Protein AF-A0A7V6CX44-F1 (afdb_monomer)

Radius of gyration: 13.56 Å; Cα contacts (8 Å, |Δi|>4): 79; chains: 1; bounding box: 30×26×34 Å

Structure (mmCIF, N/CA/C/O backbone):
data_AF-A0A7V6CX44-F1
#
_entry.id   AF-A0A7V6CX44-F1
#
loop_
_atom_site.group_PDB
_atom_site.id
_atom_site.type_symbol
_atom_site.label_atom_id
_atom_site.label_alt_id
_atom_site.label_comp_id
_atom_site.label_asym_id
_atom_site.label_entity_id
_atom_site.label_seq_id
_atom_site.pdbx_PDB_ins_code
_atom_site.Cartn_x
_atom_site.Cartn_y
_atom_site.Cartn_z
_atom_site.occupancy
_atom_site.B_iso_or_equiv
_atom_site.auth_seq_id
_atom_site.auth_comp_id
_atom_site.auth_asym_id
_atom_site.auth_atom_id
_atom_site.pdbx_PDB_model_num
ATOM 1 N N . MET A 1 1 ? -3.313 17.130 4.376 1.00 69.50 1 MET A N 1
ATOM 2 C CA . MET A 1 1 ? -4.365 16.093 4.482 1.00 69.50 1 MET A CA 1
ATOM 3 C C . MET A 1 1 ? -4.300 15.545 5.898 1.00 69.50 1 MET A C 1
ATOM 5 O O . MET A 1 1 ? -3.189 15.379 6.376 1.00 69.50 1 MET A O 1
ATOM 9 N N . ASP A 1 2 ? -5.424 15.362 6.592 1.00 90.56 2 ASP A N 1
ATOM 10 C CA . ASP A 1 2 ? -5.429 14.799 7.954 1.00 90.56 2 ASP A CA 1
ATOM 11 C C . ASP A 1 2 ? -5.571 13.263 7.941 1.00 90.56 2 ASP A C 1
ATOM 13 O O . ASP A 1 2 ? -5.786 12.637 6.897 1.00 90.56 2 ASP A O 1
ATOM 17 N N . ILE A 1 3 ? -5.437 12.653 9.117 1.00 93.19 3 ILE A N 1
ATOM 18 C CA . ILE A 1 3 ? -5.511 11.204 9.316 1.00 93.19 3 ILE A CA 1
ATOM 19 C C . ILE A 1 3 ? -6.859 10.600 8.889 1.00 93.19 3 ILE A C 1
ATOM 21 O O . ILE A 1 3 ? -6.898 9.569 8.220 1.00 93.19 3 ILE A O 1
ATOM 25 N N 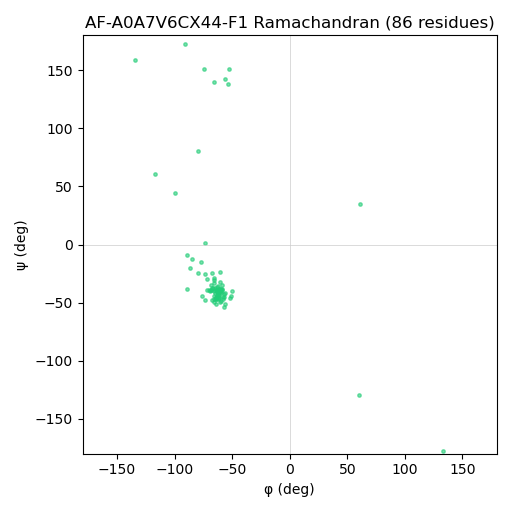. GLU A 1 4 ? -7.986 11.245 9.197 1.00 94.50 4 GLU A N 1
ATOM 26 C CA . GLU A 1 4 ? -9.318 10.731 8.852 1.00 94.50 4 GLU A CA 1
A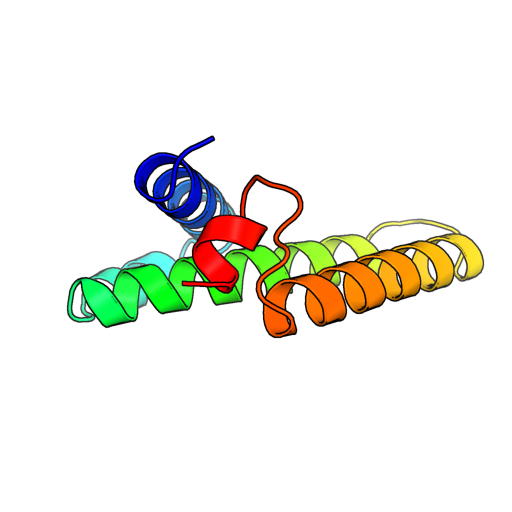TOM 27 C C . GLU A 1 4 ? -9.559 10.747 7.337 1.00 94.50 4 GLU A C 1
ATOM 29 O O . GLU A 1 4 ? -10.122 9.797 6.783 1.00 94.50 4 GLU A O 1
ATOM 34 N N . HIS A 1 5 ? -9.096 11.788 6.642 1.00 95.12 5 HIS A N 1
ATOM 35 C CA . HIS A 1 5 ? -9.112 11.844 5.181 1.00 95.12 5 HIS A CA 1
ATOM 36 C C . HIS A 1 5 ? -8.235 10.752 4.562 1.00 95.12 5 HIS A C 1
ATOM 38 O O . HIS A 1 5 ? -8.653 10.110 3.597 1.00 95.12 5 HIS A O 1
ATOM 44 N N . SER A 1 6 ? -7.076 10.484 5.159 1.00 95.69 6 SER A N 1
ATOM 45 C CA . SER A 1 6 ? -6.139 9.452 4.701 1.00 95.69 6 SER A CA 1
ATOM 46 C C . SER A 1 6 ? -6.748 8.049 4.813 1.00 95.69 6 SER A C 1
ATOM 48 O O . SER A 1 6 ? -6.763 7.285 3.847 1.00 95.69 6 SER A O 1
ATOM 50 N N . TYR A 1 7 ? -7.388 7.730 5.942 1.00 96.56 7 TYR A N 1
ATOM 51 C CA . TYR A 1 7 ? -8.118 6.467 6.095 1.00 96.56 7 TYR A CA 1
ATOM 52 C C . TYR A 1 7 ? -9.342 6.360 5.173 1.00 96.56 7 TYR A C 1
ATOM 54 O O . TYR A 1 7 ? -9.682 5.265 4.713 1.00 96.56 7 TYR A O 1
ATOM 62 N N . ARG A 1 8 ? -10.017 7.478 4.874 1.00 95.94 8 ARG A N 1
ATOM 63 C CA . ARG A 1 8 ? -11.130 7.502 3.912 1.00 95.94 8 ARG A CA 1
ATOM 64 C C . ARG A 1 8 ? -10.653 7.173 2.499 1.00 95.94 8 ARG A C 1
ATOM 66 O O . ARG A 1 8 ? -11.322 6.389 1.827 1.00 95.94 8 ARG A O 1
ATOM 73 N N . LEU A 1 9 ? -9.507 7.714 2.089 1.00 95.94 9 LEU A N 1
ATOM 74 C CA . LEU A 1 9 ? -8.864 7.394 0.816 1.00 95.94 9 LEU A CA 1
ATOM 75 C C . LEU A 1 9 ? -8.512 5.901 0.739 1.00 95.94 9 LEU A C 1
ATOM 77 O O . LEU A 1 9 ? -8.929 5.219 -0.195 1.00 95.94 9 LEU A O 1
ATOM 81 N N . CYS A 1 10 ? -7.860 5.362 1.773 1.00 96.19 10 CYS A N 1
ATOM 82 C CA . CYS A 1 10 ? -7.518 3.937 1.849 1.00 96.19 10 CYS A CA 1
ATOM 83 C C . CYS A 1 10 ? -8.759 3.035 1.725 1.00 96.19 10 CYS A C 1
ATOM 85 O O . CYS A 1 10 ? -8.767 2.038 0.999 1.00 96.19 10 CYS A O 1
ATOM 87 N N . LYS A 1 11 ? -9.857 3.415 2.394 1.00 95.31 11 LYS A N 1
ATOM 88 C CA . LYS A 1 11 ? -11.145 2.717 2.290 1.00 95.31 11 LYS A CA 1
ATOM 89 C C . LYS A 1 11 ? -11.723 2.777 0.874 1.00 95.31 11 LYS A C 1
ATOM 91 O O . LYS A 1 11 ? -12.308 1.792 0.433 1.00 95.31 11 LYS A O 1
ATOM 96 N N . GLN A 1 12 ? -11.626 3.917 0.190 1.00 95.69 12 GLN A N 1
ATOM 97 C CA . GLN A 1 12 ? -12.126 4.068 -1.180 1.00 95.69 12 GLN A CA 1
ATOM 98 C C . GLN A 1 12 ? -11.368 3.156 -2.147 1.00 95.69 12 GLN A C 1
ATOM 100 O O . GLN A 1 12 ? -12.021 2.411 -2.875 1.00 95.69 12 GLN A O 1
ATOM 105 N N . ILE A 1 13 ? -10.033 3.146 -2.070 1.00 95.00 13 ILE A N 1
ATOM 106 C CA . ILE A 1 13 ? -9.169 2.249 -2.852 1.00 95.00 13 ILE A CA 1
ATOM 107 C C . ILE A 1 13 ? -9.551 0.791 -2.576 1.00 95.00 13 ILE A C 1
ATOM 109 O O . ILE A 1 13 ? -9.933 0.061 -3.486 1.00 95.00 13 ILE A O 1
ATOM 113 N N . THR A 1 14 ? -9.580 0.389 -1.301 1.00 93.69 14 THR A N 1
ATOM 114 C CA . THR A 1 14 ? -9.910 -0.995 -0.919 1.00 93.69 14 THR A CA 1
ATOM 115 C C . THR A 1 14 ? -11.306 -1.409 -1.384 1.00 93.69 14 THR A C 1
ATOM 117 O O . THR A 1 14 ? -11.509 -2.529 -1.836 1.00 93.69 14 THR A O 1
ATOM 120 N N . ARG A 1 15 ? -12.303 -0.522 -1.292 1.00 93.62 15 ARG A N 1
ATOM 121 C CA . ARG A 1 15 ? -13.667 -0.829 -1.743 1.00 93.62 15 ARG A CA 1
ATOM 122 C C . ARG A 1 15 ? -13.748 -1.004 -3.260 1.00 93.62 15 ARG A C 1
ATOM 124 O O . ARG A 1 15 ? -14.552 -1.813 -3.721 1.00 93.62 15 ARG A O 1
ATOM 131 N N . HIS A 1 16 ? -12.990 -0.211 -4.013 1.00 93.62 16 HIS A N 1
ATOM 132 C CA . HIS A 1 16 ? -13.007 -0.244 -5.471 1.00 93.62 16 HIS A CA 1
ATOM 133 C C . HIS A 1 16 ? -12.299 -1.493 -6.013 1.00 93.62 16 HIS A C 1
ATOM 135 O O . HIS A 1 16 ? -12.888 -2.213 -6.824 1.00 93.62 16 HIS A O 1
ATOM 141 N N . GLU A 1 17 ? -11.102 -1.772 -5.489 1.00 93.44 17 GLU A N 1
ATOM 142 C CA . GLU A 1 17 ? -10.192 -2.814 -5.983 1.00 93.44 17 GLU A CA 1
ATOM 143 C C . GLU A 1 17 ? -10.433 -4.181 -5.319 1.00 93.44 17 GLU A C 1
ATOM 145 O O . GLU A 1 17 ? -10.445 -5.219 -5.974 1.00 93.44 17 GLU A O 1
ATOM 150 N N . ALA A 1 18 ? -10.739 -4.207 -4.018 1.00 88.44 18 ALA A N 1
ATOM 151 C CA . ALA A 1 18 ? -10.878 -5.431 -3.226 1.00 88.44 18 ALA A CA 1
ATOM 152 C C . ALA A 1 18 ? -12.343 -5.853 -3.042 1.00 88.44 18 ALA A C 1
ATOM 154 O O . ALA A 1 18 ? -12.748 -6.202 -1.936 1.00 88.44 18 ALA A O 1
ATOM 155 N N . ARG A 1 19 ? -13.183 -5.819 -4.084 1.00 84.69 19 ARG A N 1
ATOM 156 C CA . ARG A 1 19 ? -14.655 -5.951 -3.933 1.00 84.69 19 ARG A CA 1
ATOM 157 C C . ARG A 1 19 ? -15.104 -7.145 -3.079 1.00 84.69 19 ARG A C 1
ATOM 159 O O . ARG A 1 19 ? -16.004 -6.987 -2.259 1.00 84.69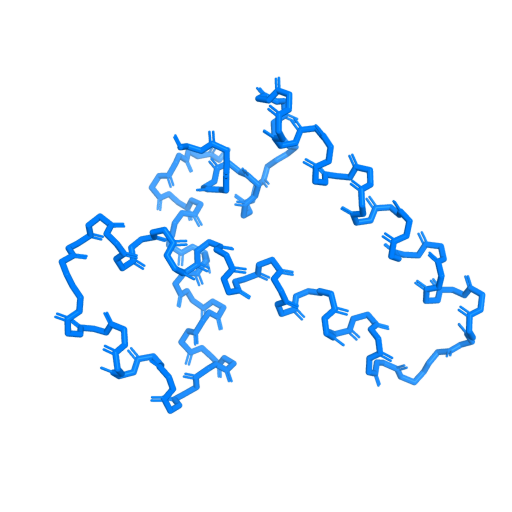 19 ARG A O 1
ATOM 166 N N . ASN A 1 20 ? -14.453 -8.302 -3.219 1.00 85.94 20 ASN A N 1
ATOM 167 C CA . ASN A 1 20 ? -14.750 -9.499 -2.421 1.00 85.94 20 ASN A CA 1
ATOM 168 C C . ASN A 1 20 ? -14.197 -9.404 -0.986 1.00 85.94 20 ASN A C 1
ATOM 170 O O . ASN A 1 20 ? -14.903 -9.696 -0.022 1.00 85.94 20 ASN A O 1
ATOM 174 N N . PHE A 1 21 ? -12.954 -8.945 -0.824 1.00 83.56 21 PHE A N 1
ATOM 175 C CA . PHE A 1 21 ? -12.294 -8.819 0.482 1.00 83.56 21 PHE A CA 1
ATOM 176 C C . PHE A 1 21 ? -12.859 -7.685 1.341 1.00 83.56 21 PHE A C 1
ATOM 178 O O . PHE A 1 21 ? -12.903 -7.790 2.564 1.00 83.56 21 PHE A O 1
ATOM 185 N N . TYR A 1 22 ? -13.360 -6.622 0.714 1.00 85.69 22 TYR A N 1
ATOM 186 C CA . TYR A 1 22 ? -13.949 -5.475 1.390 1.00 85.69 22 TYR A CA 1
ATOM 187 C C . TYR A 1 22 ? -15.095 -5.893 2.323 1.00 85.69 22 TYR A C 1
ATOM 189 O O . TYR A 1 22 ? -15.170 -5.421 3.459 1.00 85.69 22 TYR A O 1
ATOM 197 N N . TYR A 1 23 ? -15.949 -6.827 1.891 1.00 88.94 23 TYR A N 1
ATOM 198 C CA . TYR A 1 23 ? -17.030 -7.349 2.732 1.00 88.94 23 TYR A CA 1
ATOM 199 C C . TYR A 1 23 ? -16.519 -8.186 3.906 1.00 88.94 23 TYR A C 1
ATOM 201 O O . TYR A 1 23 ? -17.067 -8.077 5.002 1.00 88.94 23 TYR A O 1
ATOM 209 N N . ALA A 1 24 ? -15.432 -8.941 3.723 1.00 90.31 24 ALA A N 1
ATOM 210 C CA . ALA A 1 24 ? -14.783 -9.643 4.826 1.00 90.31 24 ALA A CA 1
ATOM 211 C C . ALA A 1 24 ? -14.228 -8.645 5.861 1.00 90.31 24 ALA A C 1
ATOM 213 O O . ALA A 1 24 ? -14.471 -8.787 7.060 1.00 90.31 24 ALA A O 1
ATOM 214 N N . PHE A 1 25 ? -13.573 -7.570 5.413 1.00 90.38 25 PHE A N 1
ATOM 215 C CA . PHE A 1 25 ? -12.990 -6.555 6.297 1.00 90.38 25 PHE A CA 1
ATOM 216 C C . PHE A 1 25 ? -14.032 -5.770 7.103 1.00 90.38 25 PHE A C 1
ATOM 218 O O . PHE A 1 25 ? -13.747 -5.347 8.225 1.00 90.38 25 PHE A O 1
ATOM 225 N N . ILE A 1 26 ? -15.260 -5.608 6.596 1.00 91.06 26 ILE A N 1
ATOM 226 C CA . ILE A 1 26 ? -16.352 -4.960 7.345 1.00 91.06 26 ILE A CA 1
ATOM 227 C C . ILE A 1 26 ? -16.690 -5.709 8.643 1.00 91.06 26 ILE A C 1
ATOM 229 O O . ILE A 1 26 ? -17.186 -5.086 9.581 1.00 91.06 26 ILE A O 1
ATOM 233 N N . THR A 1 27 ? -16.386 -7.002 8.752 1.00 93.88 27 THR A N 1
ATOM 234 C CA . TH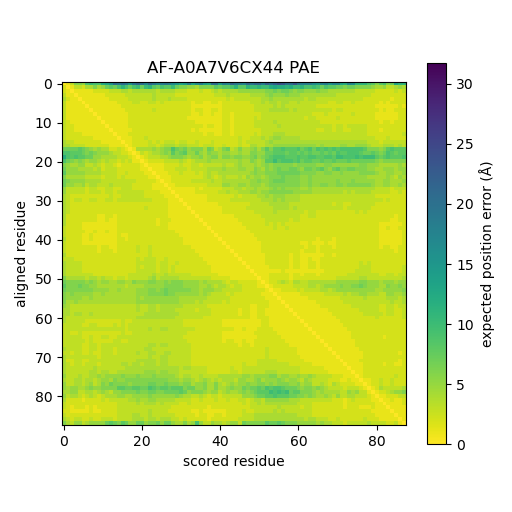R A 1 27 ? -16.635 -7.769 9.983 1.00 93.88 27 THR A CA 1
ATOM 235 C C . THR A 1 27 ? -15.610 -7.486 11.090 1.00 93.88 27 THR A C 1
ATOM 237 O O . THR A 1 27 ? -15.861 -7.779 12.257 1.00 93.88 27 THR A O 1
ATOM 240 N N . LEU A 1 28 ? -14.475 -6.856 10.762 1.00 94.69 28 LEU A N 1
ATOM 241 C CA . LEU A 1 28 ? -13.425 -6.523 11.725 1.00 94.69 28 LEU A CA 1
ATOM 242 C C . LEU A 1 28 ? -13.816 -5.333 12.623 1.00 94.69 28 LEU A C 1
ATOM 244 O O . LEU A 1 28 ? -14.504 -4.413 12.157 1.00 94.69 28 LEU A O 1
ATOM 248 N N . PRO A 1 29 ? -13.307 -5.270 13.873 1.00 96.88 29 PRO A N 1
ATOM 249 C CA . PRO A 1 29 ? -13.379 -4.071 14.710 1.00 96.88 29 PRO A CA 1
ATOM 250 C C . PRO A 1 29 ? -12.839 -2.831 13.988 1.00 96.88 29 PRO A C 1
ATOM 252 O O . PRO A 1 29 ? -11.958 -2.938 13.135 1.00 96.88 29 PRO A O 1
ATOM 255 N N . ARG A 1 30 ? -13.352 -1.645 14.341 1.00 93.69 30 ARG A N 1
ATOM 256 C CA . ARG A 1 30 ? -13.075 -0.386 13.623 1.00 93.69 30 ARG A CA 1
ATOM 257 C C . ARG A 1 30 ? -11.581 -0.117 13.427 1.00 93.69 30 ARG A C 1
ATOM 259 O O . ARG A 1 30 ? -11.193 0.234 12.319 1.00 93.69 30 ARG A O 1
ATOM 266 N N . GLU A 1 31 ? -10.766 -0.293 14.461 1.00 94.38 31 GLU A N 1
ATOM 267 C CA . GLU A 1 31 ? -9.316 -0.049 14.403 1.00 94.38 31 GLU A CA 1
ATOM 268 C C . GLU A 1 31 ? -8.617 -1.006 13.434 1.00 94.38 31 GLU A C 1
ATOM 270 O O . GLU A 1 31 ? -7.971 -0.568 12.487 1.00 94.38 31 GLU A O 1
ATOM 275 N N . LYS A 1 32 ? -8.852 -2.317 13.571 1.00 95.06 32 LYS A N 1
ATOM 276 C CA . LYS A 1 32 ? -8.294 -3.328 12.656 1.00 95.06 32 LYS A CA 1
ATOM 277 C C . LYS A 1 32 ? -8.742 -3.112 11.212 1.00 95.06 32 LYS A C 1
ATOM 279 O O . LYS A 1 32 ? -7.960 -3.284 10.284 1.00 95.06 32 LYS A O 1
ATOM 284 N N . ARG A 1 33 ? -10.001 -2.711 11.022 1.00 95.38 33 ARG A N 1
ATOM 285 C CA . ARG A 1 33 ? -10.562 -2.393 9.706 1.00 95.38 33 ARG A CA 1
ATOM 286 C C . ARG A 1 33 ? -9.881 -1.181 9.067 1.00 95.38 33 ARG A C 1
ATOM 288 O O . ARG A 1 33 ? -9.670 -1.166 7.862 1.00 95.38 33 ARG A O 1
ATOM 295 N N . ARG A 1 34 ? -9.553 -0.159 9.857 1.00 95.25 34 ARG A N 1
ATOM 296 C CA . ARG A 1 34 ? -8.805 1.013 9.388 1.00 95.25 34 ARG A CA 1
ATOM 297 C C . ARG A 1 34 ? -7.385 0.626 8.982 1.00 95.25 34 ARG A C 1
ATOM 299 O O . ARG A 1 34 ? -6.997 0.925 7.857 1.00 95.25 34 ARG A O 1
ATOM 306 N N . ALA A 1 35 ? -6.681 -0.107 9.843 1.00 95.81 35 ALA A N 1
ATOM 307 C CA . ALA A 1 35 ? -5.323 -0.573 9.577 1.00 95.81 35 ALA A CA 1
ATOM 308 C C . ALA A 1 35 ? -5.245 -1.423 8.298 1.00 95.81 35 ALA A C 1
ATOM 310 O O . ALA A 1 35 ? -4.418 -1.160 7.428 1.00 95.81 35 ALA A O 1
ATOM 311 N N . ILE A 1 36 ? -6.157 -2.391 8.120 1.00 96.00 36 ILE A N 1
ATOM 312 C CA . ILE A 1 36 ? -6.125 -3.252 6.929 1.00 96.00 36 ILE A CA 1
ATOM 313 C C . ILE A 1 36 ? -6.409 -2.480 5.635 1.00 96.00 36 ILE A C 1
ATOM 315 O O . ILE A 1 36 ? -5.854 -2.827 4.600 1.00 96.00 36 ILE A O 1
ATOM 319 N N . TYR A 1 37 ? -7.218 -1.414 5.671 1.00 95.81 37 TYR A N 1
ATOM 320 C CA . TYR A 1 37 ? -7.420 -0.565 4.493 1.00 95.81 37 TYR A CA 1
ATOM 321 C C . TYR A 1 37 ? -6.147 0.176 4.091 1.00 95.81 37 TYR A C 1
ATOM 323 O O . TYR A 1 37 ? -5.884 0.294 2.897 1.00 95.81 37 TYR A O 1
ATOM 331 N N . ALA A 1 38 ? -5.370 0.676 5.056 1.00 96.50 38 ALA A N 1
ATOM 332 C CA . ALA A 1 38 ? -4.104 1.352 4.774 1.00 96.50 38 ALA A CA 1
ATOM 333 C C . ALA A 1 38 ? -3.079 0.382 4.170 1.00 96.50 38 ALA A C 1
ATOM 335 O O . ALA A 1 38 ? -2.506 0.666 3.120 1.00 96.50 38 ALA A O 1
ATOM 336 N N . VAL A 1 39 ? -2.934 -0.803 4.775 1.00 95.88 39 VAL A N 1
ATOM 337 C CA . VAL A 1 39 ? -2.054 -1.865 4.262 1.00 95.88 39 VAL A CA 1
ATOM 338 C C . VAL A 1 39 ? -2.475 -2.291 2.857 1.00 95.88 39 VAL A C 1
ATOM 340 O O . VAL A 1 39 ? -1.643 -2.331 1.955 1.00 95.88 39 VAL A O 1
ATOM 343 N N . TYR A 1 40 ? -3.766 -2.557 2.643 1.00 96.00 40 TYR A N 1
ATOM 344 C CA . TYR A 1 40 ? -4.266 -2.967 1.334 1.00 96.00 40 TYR A CA 1
ATOM 345 C C . TYR A 1 40 ? -4.030 -1.891 0.269 1.00 96.00 40 TYR A C 1
ATOM 347 O O . TYR A 1 40 ? -3.595 -2.218 -0.830 1.00 96.00 40 TYR A O 1
ATOM 355 N N . ALA A 1 41 ? -4.289 -0.617 0.580 1.00 96.31 41 ALA A N 1
ATOM 356 C CA . ALA A 1 41 ? -4.081 0.475 -0.368 1.00 96.31 41 ALA A CA 1
ATOM 357 C C . ALA A 1 41 ? -2.610 0.597 -0.802 1.00 96.31 41 ALA A C 1
ATOM 359 O O . ALA A 1 41 ? -2.351 0.822 -1.980 1.00 96.31 41 ALA A O 1
ATOM 360 N N . PHE A 1 42 ? -1.661 0.393 0.117 1.00 97.00 42 PHE A N 1
ATOM 361 C CA . PHE A 1 42 ? -0.236 0.360 -0.215 1.00 97.00 42 PHE A CA 1
ATOM 362 C C . PHE A 1 42 ? 0.130 -0.854 -1.081 1.00 97.00 42 PHE A C 1
ATOM 364 O O . PHE A 1 42 ? 0.789 -0.701 -2.106 1.00 97.00 42 PHE A O 1
ATOM 371 N N . CYS A 1 43 ? -0.324 -2.055 -0.705 1.00 96.06 43 CYS A N 1
ATOM 372 C CA . CYS A 1 43 ? -0.081 -3.264 -1.497 1.00 96.06 43 CYS A CA 1
ATOM 373 C C . CYS A 1 43 ? -0.656 -3.139 -2.910 1.00 96.06 43 CYS A C 1
ATOM 375 O O . CYS A 1 43 ? -0.000 -3.526 -3.869 1.00 96.06 43 CYS A O 1
ATOM 377 N N . ARG A 1 44 ? -1.841 -2.536 -3.045 1.00 96.31 44 ARG A N 1
ATOM 378 C CA . ARG A 1 44 ? -2.467 -2.320 -4.345 1.00 96.31 44 ARG A CA 1
ATOM 379 C C . ARG A 1 44 ? -1.614 -1.447 -5.260 1.00 96.31 44 ARG A C 1
ATOM 381 O O . ARG A 1 44 ? -1.507 -1.755 -6.437 1.00 96.31 44 ARG A O 1
ATOM 388 N N . GLU A 1 45 ? -0.989 -0.401 -4.728 1.00 96.00 45 GLU A N 1
ATOM 389 C CA . GLU A 1 45 ? -0.088 0.445 -5.514 1.00 96.00 45 GLU A CA 1
ATOM 390 C C . GLU A 1 45 ? 1.154 -0.325 -5.989 1.00 96.00 45 GLU A C 1
ATOM 392 O O . GLU A 1 45 ? 1.602 -0.132 -7.118 1.00 96.00 45 GLU A O 1
ATOM 397 N N . ALA A 1 46 ? 1.691 -1.226 -5.160 1.00 96.81 46 ALA A N 1
ATOM 398 C CA . ALA A 1 46 ? 2.786 -2.106 -5.565 1.00 96.81 46 ALA A CA 1
ATOM 399 C C . ALA A 1 46 ? 2.359 -3.072 -6.68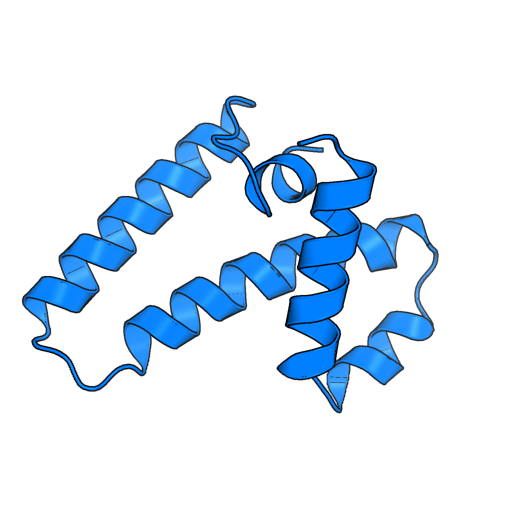4 1.00 96.81 46 ALA A C 1
ATOM 401 O O . ALA A 1 46 ? 3.086 -3.213 -7.669 1.00 96.81 46 ALA A O 1
ATOM 402 N N . ASP A 1 47 ? 1.180 -3.688 -6.549 1.00 96.62 47 ASP A N 1
ATOM 403 C CA . ASP A 1 47 ? 0.602 -4.579 -7.561 1.00 96.62 47 ASP A CA 1
ATOM 404 C C . ASP A 1 47 ? 0.365 -3.829 -8.879 1.00 96.62 47 ASP A C 1
ATOM 406 O O . ASP A 1 47 ? 0.777 -4.301 -9.935 1.00 96.62 47 ASP A O 1
ATOM 410 N N . ASP A 1 48 ? -0.208 -2.620 -8.825 1.00 96.44 48 ASP A N 1
ATOM 411 C CA . ASP A 1 48 ? -0.429 -1.777 -10.005 1.00 96.44 48 ASP A CA 1
ATOM 412 C C . ASP A 1 48 ? 0.894 -1.503 -10.745 1.00 96.44 48 ASP A C 1
ATOM 414 O O . ASP A 1 48 ? 0.975 -1.668 -11.961 1.00 96.44 48 ASP A O 1
ATOM 418 N N . ILE A 1 49 ? 1.974 -1.164 -10.026 1.00 97.44 49 ILE A N 1
ATOM 419 C CA . ILE A 1 49 ? 3.298 -0.959 -10.642 1.00 97.44 49 ILE A CA 1
ATOM 420 C C . ILE A 1 49 ? 3.820 -2.245 -11.302 1.00 97.44 49 ILE A C 1
ATOM 422 O O . ILE A 1 49 ? 4.421 -2.183 -12.380 1.00 97.44 49 ILE A O 1
ATOM 426 N N . ALA A 1 50 ? 3.633 -3.398 -10.657 1.00 96.19 50 ALA A N 1
ATOM 427 C CA . ALA A 1 50 ? 4.112 -4.682 -11.158 1.00 96.19 50 ALA A CA 1
ATOM 428 C C . ALA A 1 50 ? 3.339 -5.146 -12.407 1.00 96.19 50 ALA A C 1
ATOM 430 O O . ALA A 1 50 ? 3.960 -5.623 -13.366 1.00 96.19 50 ALA A O 1
ATOM 431 N N . ASP A 1 51 ? 2.021 -4.944 -12.425 1.00 96.44 51 ASP A N 1
ATOM 432 C CA . ASP A 1 51 ? 1.105 -5.446 -13.454 1.00 96.44 51 ASP A CA 1
ATOM 433 C C . ASP A 1 51 ? 0.966 -4.520 -14.674 1.00 96.44 51 ASP A C 1
ATOM 435 O O . ASP A 1 51 ? 0.577 -4.975 -15.749 1.00 96.44 51 ASP A O 1
ATOM 439 N N . GLU A 1 52 ? 1.304 -3.232 -14.553 1.00 94.56 52 GLU A N 1
ATOM 440 C CA . GLU A 1 52 ? 1.228 -2.273 -15.664 1.00 94.56 52 GLU A CA 1
ATOM 441 C C . GLU A 1 52 ? 2.050 -2.722 -1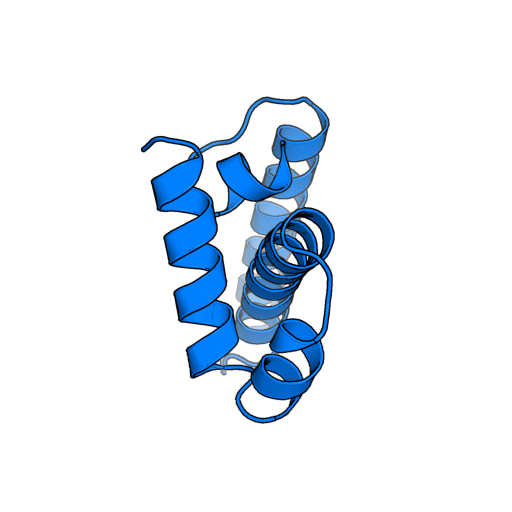6.893 1.00 94.56 52 GLU A C 1
ATOM 443 O O . GLU A 1 52 ? 3.162 -3.228 -16.767 1.00 94.56 52 GLU A O 1
ATOM 448 N N . ASP A 1 53 ? 1.562 -2.491 -18.115 1.00 96.69 53 ASP A N 1
ATOM 449 C CA . ASP A 1 53 ? 2.319 -2.798 -19.340 1.00 96.69 53 ASP A CA 1
ATOM 450 C C . ASP A 1 53 ? 3.363 -1.704 -19.627 1.00 96.69 53 ASP A C 1
ATOM 452 O O . ASP A 1 53 ? 3.135 -0.753 -20.376 1.00 96.69 53 ASP A O 1
ATOM 456 N N . ARG A 1 54 ? 4.503 -1.794 -18.934 1.00 95.62 54 ARG A N 1
ATOM 457 C CA . ARG A 1 54 ? 5.632 -0.856 -19.022 1.00 95.62 54 ARG A CA 1
ATOM 458 C C . ARG A 1 54 ? 6.974 -1.573 -19.121 1.00 95.62 54 ARG A C 1
ATOM 460 O O . ARG A 1 54 ? 7.094 -2.713 -18.663 1.00 95.62 54 ARG A O 1
ATOM 467 N N . PRO A 1 55 ? 8.024 -0.897 -19.628 1.00 97.94 55 PRO A N 1
ATOM 468 C CA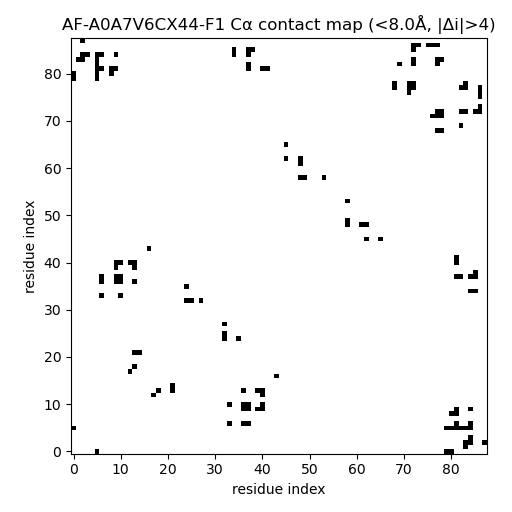 . PRO A 1 55 ? 9.381 -1.428 -19.588 1.00 97.94 55 PRO A CA 1
ATOM 469 C C . PRO A 1 55 ? 9.800 -1.821 -18.166 1.00 97.94 55 PRO A C 1
ATOM 471 O O . PRO A 1 55 ? 9.569 -1.074 -17.216 1.00 97.94 55 PRO A O 1
ATOM 474 N N . ILE A 1 56 ? 10.483 -2.963 -18.026 1.00 96.69 56 ILE A N 1
ATOM 475 C CA . ILE A 1 56 ? 10.930 -3.502 -16.725 1.00 96.69 56 ILE A CA 1
ATOM 476 C C . ILE A 1 56 ? 11.687 -2.449 -15.905 1.00 96.69 56 ILE A C 1
ATOM 478 O O . ILE A 1 56 ? 11.381 -2.255 -14.734 1.00 96.69 56 ILE A O 1
ATOM 482 N N . LYS A 1 57 ? 12.592 -1.695 -16.541 1.00 97.25 57 LYS A N 1
ATOM 483 C CA . LYS A 1 57 ? 13.374 -0.640 -15.876 1.00 97.25 57 LYS A CA 1
ATOM 484 C C . LYS A 1 57 ? 12.512 0.458 -15.247 1.00 97.25 57 LYS A C 1
ATOM 486 O O . LYS A 1 57 ? 12.870 1.001 -14.207 1.00 97.25 57 LYS A O 1
ATOM 491 N N . GLU A 1 58 ? 11.383 0.804 -15.869 1.00 97.56 58 GLU A N 1
ATOM 492 C CA . GLU A 1 58 ? 10.462 1.790 -15.295 1.00 97.56 58 GLU A CA 1
ATOM 493 C C . GLU A 1 58 ? 9.731 1.222 -14.078 1.00 97.56 58 GLU A C 1
ATOM 495 O O . GLU A 1 58 ? 9.559 1.930 -13.086 1.00 97.56 58 GLU A O 1
ATOM 500 N N . LYS A 1 59 ? 9.333 -0.056 -14.126 1.00 97.75 59 LYS A N 1
ATOM 501 C CA . LYS A 1 59 ? 8.719 -0.738 -12.978 1.00 97.75 59 LYS A CA 1
ATOM 502 C C . LYS A 1 59 ? 9.688 -0.813 -11.804 1.00 97.75 59 LYS A C 1
ATOM 504 O O . LYS A 1 59 ? 9.311 -0.456 -10.694 1.00 97.75 59 LYS A O 1
ATOM 509 N N . GLU A 1 60 ? 10.935 -1.209 -12.058 1.00 97.69 60 GLU A N 1
ATOM 510 C CA . GLU A 1 60 ? 12.000 -1.265 -11.049 1.00 97.69 60 GLU A CA 1
ATOM 511 C C . GLU A 1 60 ? 12.191 0.096 -10.374 1.00 97.69 60 GLU A C 1
ATOM 513 O O . GLU A 1 60 ? 12.077 0.193 -9.155 1.00 97.69 60 GLU A O 1
ATOM 518 N N . SER A 1 61 ? 12.356 1.168 -11.157 1.00 97.94 61 SER A N 1
ATOM 519 C CA . SER A 1 61 ? 12.518 2.523 -10.615 1.00 97.94 61 SER A CA 1
ATOM 520 C C . SER A 1 61 ? 11.310 2.982 -9.784 1.00 97.94 61 SER A C 1
ATOM 522 O O . SER A 1 61 ? 11.472 3.613 -8.736 1.00 97.94 61 SER A O 1
ATOM 524 N N . ARG A 1 62 ? 10.085 2.644 -10.205 1.00 98.00 62 ARG A N 1
ATOM 525 C CA . ARG A 1 62 ? 8.866 2.967 -9.445 1.00 98.00 62 ARG A CA 1
ATOM 526 C C . ARG A 1 62 ? 8.749 2.156 -8.154 1.00 98.00 62 ARG A C 1
ATOM 528 O O . ARG A 1 62 ? 8.345 2.718 -7.139 1.00 98.00 62 ARG A O 1
ATOM 535 N N . LEU A 1 63 ? 9.119 0.875 -8.163 1.00 97.88 63 LEU A N 1
ATOM 536 C CA . LEU A 1 63 ? 9.148 0.038 -6.958 1.00 97.88 63 LEU A CA 1
ATOM 537 C C . LEU A 1 63 ? 10.230 0.496 -5.975 1.00 97.88 63 LEU A C 1
ATOM 539 O O . LEU A 1 63 ? 9.992 0.503 -4.769 1.00 97.88 63 LEU A O 1
ATOM 543 N N . GLU A 1 64 ? 11.392 0.932 -6.464 1.00 98.06 64 GLU A N 1
ATOM 544 C CA . GLU A 1 64 ? 12.432 1.550 -5.635 1.00 98.06 64 GLU A CA 1
ATOM 545 C C . GLU A 1 64 ? 11.927 2.835 -4.972 1.00 98.06 64 GLU A C 1
ATOM 547 O O . GLU A 1 64 ? 12.099 3.019 -3.766 1.00 98.06 64 GLU A O 1
ATOM 552 N N . ALA A 1 65 ? 11.236 3.695 -5.727 1.00 97.00 65 ALA A N 1
ATOM 553 C CA . ALA A 1 65 ? 10.613 4.895 -5.178 1.00 97.00 65 ALA A CA 1
ATOM 554 C C . ALA A 1 65 ? 9.535 4.556 -4.133 1.00 97.00 65 ALA A C 1
ATOM 556 O O . ALA A 1 65 ? 9.488 5.184 -3.073 1.00 97.00 65 ALA A O 1
ATOM 557 N N . LEU A 1 66 ? 8.705 3.539 -4.391 1.00 97.06 66 LEU A N 1
ATOM 558 C CA . LEU A 1 66 ? 7.691 3.068 -3.444 1.00 97.06 66 LEU A CA 1
ATOM 559 C C . LEU A 1 66 ? 8.328 2.518 -2.159 1.00 97.06 66 LEU A C 1
ATOM 561 O O . LEU A 1 66 ? 7.850 2.800 -1.060 1.00 97.06 66 LEU A O 1
ATOM 565 N N . ARG A 1 67 ? 9.441 1.787 -2.275 1.00 97.12 67 ARG A N 1
ATOM 566 C CA . ARG A 1 67 ? 10.210 1.285 -1.131 1.00 97.12 67 ARG A CA 1
ATOM 567 C C . ARG A 1 67 ? 10.801 2.422 -0.302 1.00 97.12 67 ARG A C 1
ATOM 569 O O . ARG A 1 67 ? 10.617 2.439 0.909 1.00 97.12 67 ARG A O 1
ATOM 576 N N . ALA A 1 68 ? 11.422 3.407 -0.948 1.00 96.62 68 ALA A N 1
ATOM 577 C CA . ALA A 1 68 ? 11.925 4.596 -0.263 1.00 96.62 68 ALA A CA 1
ATOM 578 C C . ALA A 1 68 ? 10.796 5.379 0.434 1.00 96.62 68 ALA A C 1
ATOM 580 O O . ALA A 1 68 ? 11.011 5.980 1.489 1.00 96.62 68 ALA A O 1
ATOM 581 N N . ARG A 1 69 ? 9.579 5.367 -0.130 1.00 96.25 69 ARG A N 1
ATOM 582 C CA . ARG A 1 69 ? 8.396 5.944 0.520 1.00 96.25 69 ARG A CA 1
ATOM 583 C C . ARG A 1 69 ? 8.021 5.170 1.785 1.00 96.25 69 ARG A C 1
ATOM 585 O O . ARG A 1 69 ? 7.804 5.796 2.818 1.00 96.25 69 ARG A O 1
ATOM 592 N N . LEU A 1 70 ? 8.022 3.836 1.740 1.00 96.25 70 LEU A N 1
ATOM 593 C CA . LEU A 1 70 ? 7.766 2.986 2.908 1.00 96.25 70 LEU A CA 1
ATOM 594 C C . LEU A 1 70 ? 8.788 3.209 4.035 1.00 96.25 70 LEU A C 1
ATOM 596 O O . LEU A 1 70 ? 8.392 3.301 5.196 1.00 96.25 70 LEU A O 1
ATOM 600 N N . ASP A 1 71 ? 10.073 3.360 3.704 1.00 96.88 71 ASP A N 1
ATOM 601 C CA . ASP A 1 71 ? 11.120 3.646 4.696 1.00 96.88 71 ASP A CA 1
ATOM 602 C C . ASP A 1 71 ? 10.830 4.957 5.457 1.00 96.88 71 ASP A C 1
ATOM 604 O O . ASP A 1 71 ? 10.986 5.034 6.677 1.00 96.88 71 ASP A O 1
ATOM 608 N N . ARG A 1 72 ? 10.315 5.983 4.763 1.00 95.88 72 ARG A N 1
ATOM 609 C CA . ARG A 1 72 ? 9.888 7.243 5.399 1.00 95.88 72 ARG A CA 1
ATOM 610 C C . ARG A 1 72 ? 8.654 7.077 6.278 1.00 95.88 72 ARG A C 1
ATOM 612 O O . ARG A 1 72 ? 8.602 7.658 7.359 1.00 95.88 72 ARG A O 1
ATOM 619 N N . VAL A 1 73 ? 7.678 6.272 5.853 1.00 95.69 73 VAL A N 1
ATOM 620 C CA . VAL A 1 73 ? 6.508 5.935 6.685 1.00 95.69 73 VAL A CA 1
ATOM 621 C C . VAL A 1 73 ? 6.959 5.285 7.993 1.00 95.69 73 VAL A C 1
ATOM 623 O O . VAL A 1 73 ? 6.506 5.692 9.062 1.00 95.69 73 VAL A O 1
ATOM 626 N N . GLN A 1 74 ? 7.899 4.338 7.932 1.00 94.38 74 GLN A N 1
ATOM 627 C CA . GLN A 1 74 ? 8.466 3.691 9.121 1.00 94.38 74 GLN A CA 1
ATOM 628 C C . GLN A 1 74 ? 9.212 4.678 10.027 1.00 94.38 74 GLN A C 1
ATOM 630 O O . GLN A 1 74 ? 9.112 4.586 11.250 1.00 94.38 74 GLN A O 1
ATOM 635 N N . ALA A 1 75 ? 9.902 5.658 9.440 1.00 96.00 75 ALA A N 1
ATOM 636 C CA . ALA A 1 75 ? 10.544 6.754 10.164 1.00 96.00 75 ALA A CA 1
ATOM 637 C C . ALA A 1 75 ? 9.560 7.811 10.716 1.00 96.00 75 ALA A C 1
ATOM 639 O O . ALA A 1 75 ? 9.996 8.772 11.343 1.00 96.00 75 ALA A O 1
ATOM 640 N N . ARG A 1 76 ? 8.241 7.636 10.524 1.00 93.25 76 ARG A N 1
ATOM 641 C CA . ARG A 1 76 ? 7.179 8.601 10.874 1.00 93.25 76 ARG A CA 1
ATOM 642 C C . ARG A 1 76 ? 7.294 9.947 10.149 1.00 93.25 76 ARG A C 1
ATOM 644 O O . ARG A 1 76 ? 6.904 10.985 10.679 1.00 93.25 76 ARG A O 1
ATOM 651 N N . GLU A 1 77 ? 7.751 9.910 8.901 1.00 94.62 77 GLU A N 1
ATOM 652 C CA . GLU A 1 77 ? 7.829 11.051 7.982 1.00 94.62 77 GLU A CA 1
ATOM 653 C C . GLU A 1 77 ? 6.935 10.838 6.737 1.00 94.62 77 GLU A C 1
ATOM 655 O O . GLU A 1 77 ? 7.435 10.782 5.608 1.00 94.62 77 GLU A O 1
ATOM 660 N N . PRO A 1 78 ? 5.605 10.676 6.891 1.00 92.38 78 PRO A N 1
ATOM 661 C CA . PRO A 1 78 ? 4.724 10.397 5.760 1.00 92.38 78 PRO A CA 1
ATOM 662 C C . PRO A 1 78 ? 4.671 11.581 4.785 1.00 92.38 78 PRO A C 1
ATOM 664 O O . PRO A 1 78 ? 4.575 12.740 5.192 1.00 92.38 78 PRO A O 1
ATOM 667 N N . GLN A 1 79 ? 4.669 11.297 3.480 1.00 88.19 79 GLN A N 1
ATOM 668 C CA . GLN A 1 79 ? 4.642 12.343 2.447 1.00 88.19 79 GLN A CA 1
ATOM 669 C C . GLN A 1 79 ? 3.222 12.835 2.111 1.00 88.19 79 GLN A C 1
ATOM 671 O O . GLN A 1 79 ? 3.061 13.874 1.470 1.00 88.19 79 GLN A O 1
ATOM 676 N N . GLY A 1 80 ? 2.183 12.130 2.571 1.00 89.69 80 GLY A N 1
ATOM 677 C CA . GLY A 1 80 ? 0.778 12.497 2.385 1.00 89.69 80 GLY A CA 1
ATOM 678 C C . GLY A 1 80 ? -0.088 11.325 1.924 1.00 89.69 80 GLY A C 1
ATOM 679 O O . GLY A 1 80 ? 0.382 10.202 1.783 1.00 89.69 80 GLY A O 1
ATOM 680 N N . GLY A 1 81 ? -1.377 11.571 1.677 1.00 92.75 81 GLY A N 1
ATOM 681 C CA . GLY A 1 81 ? -2.268 10.545 1.127 1.00 92.75 81 GLY A CA 1
ATOM 682 C C . GLY A 1 81 ? -2.378 9.312 2.026 1.00 92.75 81 GLY A C 1
ATOM 683 O O . GLY A 1 81 ? -2.635 9.433 3.221 1.00 92.75 81 GLY A O 1
ATOM 684 N N . ILE A 1 82 ? -2.188 8.123 1.450 1.00 94.44 82 ILE A N 1
ATOM 685 C CA . ILE A 1 82 ? -2.282 6.855 2.189 1.00 94.44 82 ILE A CA 1
ATOM 686 C C . ILE A 1 82 ? -1.161 6.684 3.224 1.00 94.44 82 ILE A C 1
ATOM 688 O O . ILE A 1 82 ? -1.371 6.011 4.230 1.00 94.44 82 ILE A O 1
ATOM 692 N N . ASP A 1 83 ? -0.014 7.344 3.032 1.00 95.19 83 ASP A N 1
ATOM 693 C CA . ASP A 1 83 ? 1.163 7.207 3.896 1.00 95.19 83 ASP A CA 1
ATOM 694 C C . ASP A 1 83 ? 0.877 7.665 5.329 1.00 95.19 83 ASP A C 1
ATOM 696 O O . ASP A 1 83 ? 1.359 7.057 6.277 1.00 95.19 83 ASP A O 1
ATOM 700 N N . ILE A 1 84 ? 0.045 8.701 5.493 1.00 95.31 84 ILE A N 1
ATOM 701 C CA . 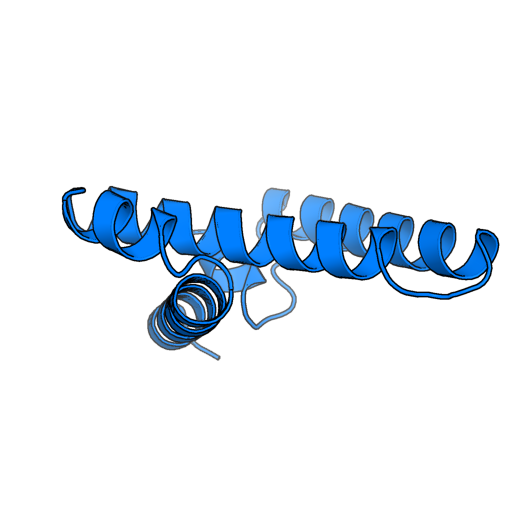ILE A 1 84 ? -0.359 9.210 6.812 1.00 95.31 84 ILE A CA 1
ATOM 702 C C . ILE A 1 84 ? -1.124 8.132 7.588 1.00 95.31 84 ILE A C 1
ATOM 704 O O . ILE A 1 84 ? -0.900 7.954 8.780 1.00 95.31 84 ILE A O 1
ATOM 708 N N . ALA A 1 85 ? -2.028 7.415 6.915 1.00 95.38 85 ALA A N 1
ATOM 709 C CA . ALA A 1 85 ? -2.797 6.336 7.531 1.00 95.38 85 ALA A CA 1
ATOM 710 C C . ALA A 1 85 ? -1.952 5.077 7.770 1.00 95.38 85 ALA A C 1
ATOM 712 O O . ALA A 1 85 ? -2.288 4.281 8.636 1.00 95.38 85 ALA A O 1
ATOM 713 N N . LEU A 1 86 ? -0.884 4.886 6.994 1.00 94.75 86 LEU A N 1
ATOM 714 C CA . LEU A 1 86 ? 0.046 3.771 7.157 1.00 94.75 86 LEU A CA 1
ATOM 715 C C . LEU A 1 86 ? 1.063 4.014 8.289 1.00 94.75 86 LEU A C 1
ATOM 717 O O . LEU A 1 86 ? 1.595 3.051 8.832 1.00 94.75 86 LEU A O 1
ATOM 721 N N . SER A 1 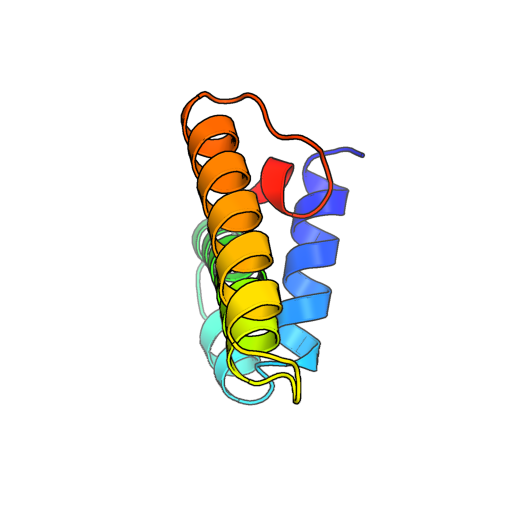87 ? 1.332 5.280 8.633 1.00 95.12 87 SER A N 1
ATOM 722 C CA . SER A 1 87 ? 2.256 5.683 9.708 1.00 95.12 87 SER A CA 1
ATOM 723 C C . SER A 1 87 ? 1.627 5.819 11.103 1.00 95.12 87 SER A C 1
ATOM 725 O O . SER A 1 87 ? 2.364 6.058 12.061 1.00 95.12 87 SER A O 1
ATOM 727 N N . ASP A 1 88 ? 0.296 5.753 11.194 1.00 92.12 88 ASP A N 1
ATOM 728 C CA . ASP A 1 88 ? -0.489 5.850 12.440 1.00 92.12 88 ASP A CA 1
ATOM 729 C C . ASP A 1 88 ? -0.364 4.580 13.297 1.00 92.12 88 ASP A C 1
ATOM 731 O O . ASP A 1 88 ? 0.004 4.706 14.489 1.00 92.12 88 ASP A O 1
#

pLDDT: mean 94.38, std 4.04, range [69.5, 98.06]

Nearest PDB structures (foldseek):
  8isa-assembly1_A-2  TM=8.970E-01  e=7.593E-04  Halobacillus halophilus
  8is6-assembly1_A  TM=8.937E-01  e=9.438E-04  Halobacillus halophilus
  3ae0-assembly2_B  TM=8.096E-01  e=3.612E-02  Staphylococcus aureus

Mean predicted aligned error: 3.01 Å

Sequence (88 aa):
MDIEHSYRLCKQITRHEARNFYYAFITLPREKRRAIYAVYAFCREADDIADEDRPIKEKESRLEALRARLDRVQAREPQGGIDIALSD

Foldseek 3Di:
DDQVQLLVLLLVQCVVPVVPVNVVLVVDDPVSSSQVSLVVNLVVVLVCLVPDPDDPVSSVVVVVVSVVQVVCLCVVNHPDRSSSSNND

Secondary structure (DSSP, 8-state):
--HHHHHHHHHHHHHHH-HHHHHHHHTS-HHHHHHHHHHHHHHHHHHHHHHSSS-HHHHHHHHHHHHHHHHHHHTT---STHHHHH--

Solvent-accessible surface area (backbone atoms only — not comparable to full-atom values): 4766 Å² total; per-residue (Å²): 132,55,58,69,59,12,42,48,50,12,42,51,49,29,51,70,75,34,59,75,57,40,62,60,43,68,75,44,59,71,66,62,35,49,50,51,20,24,54,47,35,54,52,48,54,54,49,51,50,70,70,50,99,64,60,66,70,59,36,52,54,50,50,52,52,51,48,57,49,50,56,29,21,74,72,66,54,48,92,48,60,50,34,43,36,61,44,109